Protein AF-A0A2M7AY31-F1 (afdb_monomer_lite)

Organism: NCBI:txid1974809

InterPro domains:
  IPR008921 DNA polymerase III, clamp loader complex, gamma/delta/delta subunit, C-terminal [SSF48019] (2-82)
  IPR048466 DNA polymerase III delta subunit-like, C-terminal domain [PF21694] (2-80)

Foldseek 3Di:
DVLVLLVLLLQLLVCVVVVPDLVCSCVVVVNDNVSSVVSVVVNPVDDNVRSVVVSVVVVVLVVCCVVVVDPPVVSVVVSVVPD

pLDDT: mean 93.59, std 4.87, range [69.12, 98.12]

Secondary structure (DSSP, 8-state):
-HHHHHHHHHHHHHHHHTT--HHHHHHHHT--HHHHHHHHHHGGG--HHHHHHHHHHHHHHHHHHHTTSS-HHHHHHHHHHH-

Structure (mmCIF, N/CA/C/O backbone):
data_AF-A0A2M7AY31-F1
#
_entry.id   AF-A0A2M7AY31-F1
#
loop_
_atom_site.group_PDB
_atom_site.id
_atom_site.type_symbol
_atom_site.label_atom_id
_atom_site.label_alt_id
_atom_site.label_comp_id
_atom_site.label_asym_id
_atom_site.label_entity_id
_atom_site.label_seq_id
_atom_site.pdbx_PDB_ins_code
_atom_site.Cartn_x
_atom_site.Cartn_y
_atom_site.Cartn_z
_atom_site.occupancy
_atom_site.B_iso_or_equiv
_atom_site.auth_seq_id
_atom_site.auth_comp_id
_atom_site.auth_asym_id
_atom_site.auth_atom_id
_atom_site.pdbx_PDB_model_num
ATOM 1 N N . MET A 1 1 ? -4.830 7.839 5.247 1.00 76.19 1 MET A N 1
ATOM 2 C CA . MET A 1 1 ? -3.460 7.867 4.659 1.00 76.19 1 MET A CA 1
ATOM 3 C C . MET A 1 1 ? -2.793 6.488 4.620 1.00 76.19 1 MET A C 1
ATOM 5 O O . MET A 1 1 ? -2.191 6.175 3.601 1.00 76.19 1 MET A O 1
ATOM 9 N N . PHE A 1 2 ? -2.914 5.649 5.659 1.00 85.44 2 PHE A N 1
ATOM 10 C CA . PHE A 1 2 ? -2.316 4.300 5.682 1.00 85.44 2 PHE A CA 1
ATOM 11 C C . PHE A 1 2 ? -2.871 3.356 4.608 1.00 85.44 2 PHE A C 1
ATOM 13 O O . PHE A 1 2 ? -2.093 2.797 3.840 1.00 85.44 2 PHE A O 1
ATOM 20 N N . ILE A 1 3 ? -4.199 3.265 4.466 1.00 90.81 3 ILE A N 1
ATOM 21 C CA . ILE A 1 3 ? -4.850 2.440 3.427 1.00 90.81 3 ILE A CA 1
ATOM 22 C C . ILE A 1 3 ? -4.335 2.779 2.028 1.00 90.81 3 ILE A C 1
ATOM 24 O O . ILE A 1 3 ? -4.120 1.888 1.214 1.00 90.81 3 ILE A O 1
ATOM 28 N N . TYR A 1 4 ? -4.094 4.062 1.743 1.00 92.56 4 TYR A N 1
ATOM 29 C CA . TYR A 1 4 ? -3.548 4.487 0.456 1.00 92.56 4 TYR A CA 1
ATOM 30 C C . TYR A 1 4 ? -2.161 3.884 0.196 1.00 92.56 4 TYR A C 1
ATOM 32 O O . TYR A 1 4 ? -1.901 3.420 -0.910 1.00 92.56 4 TYR A O 1
ATOM 40 N N . GLN A 1 5 ? -1.281 3.845 1.203 1.00 92.50 5 GLN A N 1
ATOM 41 C CA . GLN A 1 5 ? 0.044 3.237 1.043 1.00 92.50 5 GLN A CA 1
ATOM 42 C C . GLN A 1 5 ? -0.041 1.719 0.883 1.00 92.50 5 GLN A C 1
ATOM 44 O O . GLN A 1 5 ? 0.592 1.173 -0.019 1.00 92.50 5 GLN A O 1
ATOM 49 N N . TRP A 1 6 ? -0.883 1.049 1.673 1.00 94.19 6 TRP A N 1
ATOM 50 C CA . TRP A 1 6 ? -1.123 -0.390 1.531 1.00 94.19 6 TRP A CA 1
ATOM 51 C C . TRP A 1 6 ? -1.722 -0.754 0.175 1.00 94.19 6 TRP A C 1
ATOM 53 O O . TRP A 1 6 ? -1.300 -1.730 -0.442 1.00 94.19 6 TRP A O 1
ATOM 63 N N . ARG A 1 7 ? -2.630 0.076 -0.347 1.00 95.50 7 ARG A N 1
ATOM 64 C CA . ARG A 1 7 ? -3.162 -0.070 -1.703 1.00 95.50 7 ARG A CA 1
ATOM 65 C C . ARG A 1 7 ? -2.057 0.021 -2.750 1.00 95.50 7 ARG A C 1
ATOM 67 O O . ARG A 1 7 ? -2.029 -0.805 -3.654 1.00 95.50 7 ARG A O 1
ATOM 74 N N . ASN A 1 8 ? -1.142 0.985 -2.628 1.00 96.56 8 ASN A N 1
ATOM 75 C CA . ASN A 1 8 ? -0.031 1.130 -3.574 1.00 96.56 8 ASN A CA 1
ATOM 76 C C . ASN A 1 8 ? 0.901 -0.089 -3.541 1.00 96.56 8 ASN A C 1
ATOM 78 O O . ASN A 1 8 ? 1.291 -0.578 -4.600 1.00 96.56 8 ASN A O 1
ATOM 82 N N . LEU A 1 9 ? 1.228 -0.595 -2.344 1.00 96.50 9 LEU A N 1
ATOM 83 C CA . LEU A 1 9 ? 2.013 -1.823 -2.179 1.00 96.50 9 LEU A CA 1
ATOM 84 C C . LEU A 1 9 ? 1.319 -3.002 -2.872 1.00 96.50 9 LEU A C 1
ATOM 86 O O . LEU A 1 9 ? 1.919 -3.664 -3.718 1.00 96.50 9 LEU A O 1
ATOM 90 N N . LEU A 1 10 ? 0.037 -3.221 -2.570 1.00 96.69 10 LEU A N 1
ATOM 91 C CA . LEU A 1 10 ? -0.752 -4.311 -3.141 1.00 96.69 10 LEU A CA 1
ATOM 92 C C . LEU A 1 10 ? -0.845 -4.215 -4.673 1.00 96.69 10 LEU A C 1
ATOM 94 O O . LEU A 1 10 ? -0.594 -5.197 -5.370 1.00 96.69 10 LEU A O 1
ATOM 98 N N . GLN A 1 11 ? -1.151 -3.026 -5.197 1.00 97.06 11 GLN A N 1
ATOM 99 C CA . GLN A 1 11 ? -1.284 -2.773 -6.630 1.00 97.06 11 GLN A CA 1
ATOM 100 C C . GLN A 1 11 ? 0.033 -3.020 -7.375 1.00 97.06 11 GLN A C 1
ATOM 102 O O . GLN A 1 11 ? 0.039 -3.683 -8.411 1.00 97.06 11 GLN A O 1
ATOM 107 N N . LEU A 1 12 ? 1.160 -2.516 -6.861 1.00 97.69 12 LEU A N 1
ATOM 108 C CA . LEU A 1 12 ? 2.456 -2.728 -7.506 1.00 97.69 12 LEU A CA 1
ATOM 109 C C . LEU A 1 12 ? 2.923 -4.184 -7.395 1.00 97.69 12 LEU A C 1
ATOM 111 O O . LEU A 1 12 ? 3.465 -4.705 -8.370 1.00 97.69 12 LEU A O 1
ATOM 115 N N . LYS A 1 13 ? 2.661 -4.872 -6.275 1.00 97.19 13 LYS A N 1
ATOM 116 C CA . LYS A 1 13 ? 2.988 -6.300 -6.132 1.00 97.19 13 LYS A CA 1
ATOM 117 C C . LYS A 1 13 ? 2.205 -7.164 -7.119 1.00 97.19 13 LYS A C 1
ATOM 119 O O . LYS A 1 13 ? 2.801 -8.043 -7.735 1.00 97.19 13 LYS A O 1
ATOM 124 N N . ASP A 1 14 ? 0.910 -6.903 -7.305 1.00 96.75 14 ASP A N 1
ATOM 125 C CA . ASP A 1 14 ? 0.081 -7.606 -8.295 1.00 96.75 14 ASP A CA 1
ATOM 126 C C . ASP A 1 14 ? 0.590 -7.375 -9.730 1.00 96.75 14 ASP A C 1
ATOM 128 O O . ASP A 1 14 ? 0.779 -8.335 -10.477 1.00 96.75 14 ASP A O 1
ATOM 132 N N . LEU A 1 15 ? 0.919 -6.131 -10.103 1.00 97.38 15 LEU A N 1
ATOM 133 C CA . LEU A 1 15 ? 1.494 -5.831 -11.423 1.00 97.38 15 LEU A CA 1
ATOM 134 C C . LEU A 1 15 ? 2.833 -6.553 -11.649 1.00 97.38 15 LEU A C 1
ATOM 136 O O . LEU A 1 15 ? 3.057 -7.116 -12.721 1.00 97.38 15 LEU A O 1
ATOM 140 N N . MET A 1 16 ? 3.711 -6.577 -10.643 1.00 95.44 16 MET A N 1
ATOM 141 C CA . MET A 1 16 ? 4.985 -7.301 -10.716 1.00 95.44 16 MET A CA 1
ATOM 142 C C . MET A 1 16 ? 4.779 -8.818 -10.811 1.00 95.44 16 MET A C 1
ATOM 144 O O . MET A 1 16 ? 5.456 -9.472 -11.602 1.00 95.44 16 MET A O 1
ATOM 148 N N . ALA A 1 17 ? 3.814 -9.379 -10.074 1.00 94.62 17 ALA A N 1
ATOM 149 C CA . ALA A 1 17 ? 3.459 -10.798 -10.158 1.00 94.62 17 ALA A CA 1
ATOM 150 C C . ALA A 1 17 ? 2.947 -11.182 -11.558 1.00 94.62 17 ALA A C 1
ATOM 152 O O . ALA A 1 17 ? 3.262 -12.256 -12.067 1.00 94.62 17 ALA A O 1
ATOM 153 N N . ARG A 1 18 ? 2.243 -10.264 -12.234 1.00 96.56 18 ARG A N 1
ATOM 154 C CA . ARG A 1 18 ? 1.823 -10.384 -13.644 1.00 96.56 18 ARG A CA 1
ATOM 155 C C . ARG A 1 18 ? 2.941 -10.080 -14.651 1.00 96.56 18 ARG A C 1
ATOM 157 O O . ARG A 1 18 ? 2.666 -9.936 -15.840 1.00 96.56 18 ARG A O 1
ATOM 164 N N . ARG A 1 19 ? 4.193 -9.975 -14.191 1.00 96.38 19 ARG A N 1
ATOM 165 C CA . ARG A 1 19 ? 5.395 -9.709 -14.998 1.00 96.38 19 ARG A CA 1
ATOM 166 C C . ARG A 1 19 ? 5.349 -8.391 -15.778 1.00 96.38 19 ARG A C 1
ATOM 168 O O . ARG A 1 19 ? 5.965 -8.273 -16.836 1.00 96.38 19 ARG A O 1
ATOM 175 N N . VAL A 1 20 ? 4.647 -7.378 -15.265 1.00 97.44 20 VAL A N 1
ATOM 176 C CA . VAL A 1 20 ? 4.698 -6.030 -15.848 1.00 97.44 20 VAL A CA 1
ATOM 177 C C . VAL A 1 20 ? 6.116 -5.466 -15.672 1.00 97.44 20 VAL A C 1
ATOM 179 O O . VAL A 1 20 ? 6.600 -5.407 -14.539 1.00 97.44 20 VAL A O 1
ATOM 182 N N . PRO A 1 21 ? 6.792 -5.020 -16.749 1.00 97.00 21 PRO A N 1
ATOM 183 C CA . PRO A 1 21 ? 8.137 -4.461 -16.649 1.00 97.00 21 PRO A CA 1
ATOM 184 C C . PRO A 1 21 ? 8.175 -3.212 -15.767 1.00 97.00 21 PRO A C 1
ATOM 186 O O . PRO A 1 21 ? 7.258 -2.389 -15.817 1.00 97.00 21 PRO A O 1
ATOM 189 N N . TYR A 1 22 ? 9.275 -3.013 -15.034 1.00 96.38 22 TYR A N 1
ATOM 190 C CA . TYR A 1 22 ? 9.440 -1.879 -14.114 1.00 96.38 22 TYR A CA 1
ATOM 191 C C . TYR A 1 22 ? 9.142 -0.519 -14.772 1.00 96.38 22 TYR A C 1
ATOM 193 O O . TYR A 1 22 ? 8.393 0.288 -14.224 1.00 96.38 22 TYR A O 1
ATOM 201 N N . GLY A 1 23 ? 9.637 -0.295 -15.997 1.00 96.81 23 GLY A N 1
ATOM 202 C CA . GLY A 1 23 ? 9.403 0.948 -16.747 1.00 96.81 23 GLY A CA 1
ATOM 203 C C . GLY A 1 23 ? 7.933 1.222 -17.097 1.00 96.81 23 GLY A C 1
ATOM 204 O O . GLY A 1 23 ? 7.558 2.368 -17.323 1.00 96.81 23 GLY A O 1
ATOM 2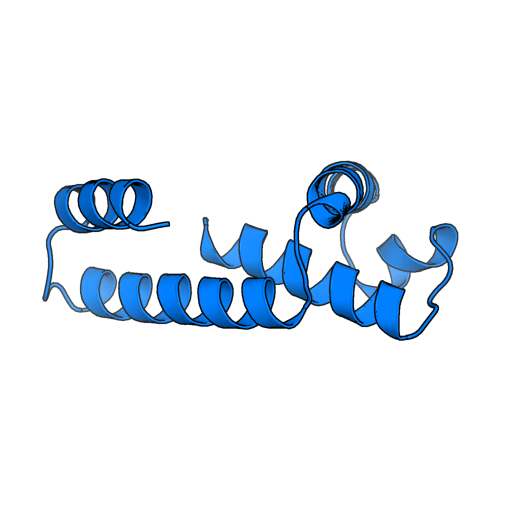05 N N . ALA A 1 24 ? 7.074 0.198 -17.096 1.00 97.75 24 ALA A N 1
ATOM 206 C CA . ALA A 1 24 ? 5.644 0.338 -17.356 1.00 97.75 24 ALA A CA 1
ATOM 207 C C . ALA A 1 24 ? 4.810 0.522 -16.074 1.00 97.75 24 ALA A C 1
ATOM 209 O O . ALA A 1 24 ? 3.628 0.863 -16.170 1.00 97.75 24 ALA A O 1
ATOM 210 N N . LEU A 1 25 ? 5.391 0.324 -14.882 1.00 98.06 25 LEU A N 1
ATOM 211 C CA . LEU A 1 25 ? 4.646 0.325 -13.619 1.00 98.06 25 LEU A CA 1
ATOM 212 C C . LEU A 1 25 ? 3.977 1.668 -13.329 1.00 98.06 25 LEU A C 1
ATOM 214 O O . LEU A 1 25 ? 2.808 1.680 -12.958 1.00 98.06 25 LEU A O 1
ATOM 218 N N . ALA A 1 26 ? 4.661 2.795 -13.546 1.00 98.12 26 ALA A N 1
ATOM 219 C CA . ALA A 1 26 ? 4.082 4.124 -13.318 1.00 98.12 26 ALA A CA 1
ATOM 220 C C . ALA A 1 26 ? 2.836 4.353 -14.184 1.00 98.12 26 ALA A C 1
ATOM 222 O O . ALA A 1 26 ? 1.774 4.703 -13.676 1.00 98.12 26 ALA A O 1
ATOM 223 N N . LYS A 1 27 ? 2.928 4.035 -15.481 1.00 97.75 27 LYS A N 1
ATOM 224 C CA . LYS A 1 27 ? 1.807 4.163 -16.420 1.00 97.75 27 LYS A CA 1
ATOM 225 C C . LYS A 1 27 ? 0.647 3.231 -16.063 1.00 97.75 27 LYS A C 1
ATOM 227 O O . LYS A 1 27 ? -0.503 3.647 -16.104 1.00 97.75 27 LYS A O 1
ATOM 232 N N . ARG A 1 28 ? 0.938 1.972 -15.717 1.00 97.88 28 ARG A N 1
ATOM 233 C CA . ARG A 1 28 ? -0.085 0.957 -15.400 1.00 97.88 28 ARG A CA 1
ATOM 234 C C . ARG A 1 28 ? -0.762 1.182 -14.051 1.00 97.88 28 ARG A C 1
ATOM 236 O O . ARG A 1 28 ? -1.941 0.881 -13.917 1.00 97.88 28 ARG A O 1
ATOM 243 N N . SER A 1 29 ? -0.026 1.689 -13.067 1.00 97.00 29 SER A N 1
ATOM 244 C CA . SER A 1 29 ? -0.563 1.980 -11.733 1.00 97.00 29 SER A CA 1
ATOM 245 C C . SER A 1 29 ? -1.165 3.379 -11.609 1.00 97.00 29 SER A C 1
ATOM 247 O O . SER A 1 29 ? -1.862 3.646 -10.635 1.00 97.00 29 SER A O 1
ATOM 249 N N . MET A 1 30 ? -0.899 4.259 -12.583 1.00 97.31 30 MET A N 1
ATOM 250 C CA . MET A 1 30 ? -1.189 5.698 -12.529 1.00 97.31 30 MET A CA 1
ATOM 251 C C . MET A 1 30 ? -0.523 6.401 -11.332 1.00 97.31 30 MET A C 1
ATOM 253 O O . MET A 1 30 ? -0.939 7.480 -10.917 1.00 97.31 30 MET A O 1
ATOM 257 N N . LEU A 1 31 ? 0.530 5.797 -10.775 1.00 97.50 31 LEU A N 1
ATOM 258 C CA . LEU A 1 31 ? 1.323 6.380 -9.703 1.00 97.50 31 LEU A CA 1
ATOM 259 C C . LEU A 1 31 ? 2.479 7.188 -10.287 1.00 97.50 31 LEU A C 1
ATOM 261 O O . LEU A 1 31 ? 3.129 6.785 -11.254 1.00 97.50 31 LEU A O 1
ATOM 265 N N . HIS A 1 32 ? 2.792 8.310 -9.640 1.00 97.44 32 HIS A N 1
ATOM 266 C CA . HIS A 1 32 ? 3.974 9.092 -9.981 1.00 97.44 32 HIS A CA 1
ATOM 267 C C . HIS A 1 32 ? 5.250 8.227 -9.855 1.00 97.44 32 HIS A C 1
ATOM 269 O O . HIS A 1 32 ? 5.361 7.471 -8.881 1.00 97.44 32 HIS A O 1
ATOM 275 N N . PRO A 1 33 ? 6.249 8.353 -10.754 1.00 97.75 33 PRO A N 1
ATOM 276 C CA . PRO A 1 33 ? 7.460 7.521 -10.734 1.00 97.75 33 PRO A CA 1
ATOM 277 C C . PRO A 1 33 ? 8.192 7.493 -9.385 1.00 97.75 33 PRO A C 1
ATOM 279 O O . PRO A 1 33 ? 8.693 6.453 -8.963 1.00 97.75 33 PRO A O 1
ATOM 282 N N . PHE A 1 34 ? 8.196 8.617 -8.661 1.00 97.62 34 PHE A N 1
ATOM 283 C CA . PHE A 1 34 ? 8.745 8.687 -7.302 1.00 97.62 34 PHE A CA 1
ATOM 284 C C . PHE A 1 34 ? 8.046 7.729 -6.321 1.00 97.62 34 PHE A C 1
ATOM 286 O O . PHE A 1 34 ? 8.712 7.090 -5.507 1.00 97.62 34 PHE A O 1
ATOM 293 N N . VAL A 1 35 ? 6.715 7.613 -6.406 1.00 97.00 35 VAL A N 1
ATOM 294 C CA . VAL A 1 35 ? 5.922 6.703 -5.567 1.00 97.00 35 VAL A CA 1
ATOM 295 C C . VAL A 1 35 ? 6.221 5.258 -5.945 1.00 97.00 35 VAL A C 1
ATOM 297 O O . VAL A 1 35 ? 6.508 4.462 -5.060 1.00 97.00 35 VAL A O 1
ATOM 300 N N . VAL A 1 36 ? 6.262 4.940 -7.243 1.00 98.00 36 VAL A N 1
ATOM 301 C CA . VAL A 1 36 ? 6.634 3.597 -7.717 1.00 98.00 36 VAL A CA 1
ATOM 302 C C . VAL A 1 36 ? 7.994 3.181 -7.171 1.00 98.00 36 VAL A C 1
ATOM 304 O O . VAL A 1 36 ? 8.105 2.113 -6.581 1.00 98.00 36 VAL A O 1
ATOM 307 N N . ARG A 1 37 ? 9.010 4.043 -7.296 1.00 97.38 37 ARG A N 1
ATOM 308 C CA . ARG A 1 37 ? 10.373 3.740 -6.844 1.00 97.38 37 ARG A CA 1
ATOM 309 C C . ARG A 1 37 ? 10.425 3.388 -5.358 1.00 97.38 37 ARG A C 1
ATOM 311 O O . ARG A 1 37 ? 10.973 2.352 -4.998 1.00 97.38 37 ARG A O 1
ATOM 318 N N . LYS A 1 38 ? 9.853 4.236 -4.493 1.00 95.81 38 LYS A N 1
ATOM 319 C CA . LYS A 1 38 ? 9.888 3.996 -3.041 1.00 95.81 38 LYS A CA 1
ATOM 320 C C . LYS A 1 38 ? 9.035 2.795 -2.628 1.00 95.81 38 LYS A C 1
ATOM 322 O O . LYS A 1 38 ? 9.420 2.072 -1.722 1.00 95.81 38 LYS A O 1
ATOM 327 N N . THR A 1 39 ? 7.900 2.572 -3.291 1.00 96.19 39 THR A N 1
ATOM 328 C CA . THR A 1 39 ? 7.005 1.461 -2.964 1.00 96.19 39 THR A CA 1
ATOM 329 C C . THR A 1 39 ? 7.604 0.134 -3.416 1.00 96.19 39 THR A C 1
ATOM 331 O O . THR A 1 39 ? 7.616 -0.800 -2.629 1.00 96.19 39 THR A O 1
ATOM 334 N N . VAL A 1 40 ? 8.179 0.045 -4.622 1.00 96.06 40 VAL A N 1
ATOM 335 C CA . VAL A 1 40 ? 8.863 -1.176 -5.090 1.00 96.06 40 VAL A CA 1
ATOM 336 C C . VAL A 1 40 ? 10.025 -1.554 -4.171 1.00 96.06 40 VAL A C 1
ATOM 338 O O . VAL A 1 40 ? 10.175 -2.731 -3.862 1.00 96.06 40 VAL A O 1
ATOM 341 N N . ALA A 1 41 ? 10.788 -0.577 -3.667 1.00 94.94 41 ALA A N 1
ATOM 342 C CA . ALA A 1 41 ? 11.868 -0.838 -2.712 1.00 94.94 41 ALA A CA 1
ATOM 343 C C . ALA A 1 41 ? 11.382 -1.513 -1.413 1.00 94.94 41 ALA A C 1
ATOM 345 O O . ALA A 1 41 ? 12.130 -2.270 -0.808 1.00 94.94 41 ALA A O 1
ATOM 346 N N . GLN A 1 42 ? 10.129 -1.277 -1.012 1.00 93.25 42 GLN A N 1
ATOM 347 C CA . GLN A 1 42 ? 9.510 -1.883 0.173 1.00 93.25 42 GLN A CA 1
ATOM 348 C C . GLN A 1 42 ? 8.922 -3.278 -0.098 1.00 93.25 42 GLN A C 1
ATOM 350 O O . GLN A 1 42 ? 8.617 -3.997 0.842 1.00 93.25 42 GLN A O 1
ATOM 355 N N . LEU A 1 43 ? 8.730 -3.687 -1.360 1.00 93.81 43 LEU A N 1
ATOM 356 C CA . LEU A 1 43 ? 8.017 -4.930 -1.702 1.00 93.81 43 LEU A CA 1
ATOM 357 C C . LEU A 1 43 ? 8.838 -6.213 -1.536 1.00 93.81 43 LEU A C 1
ATOM 359 O O . LEU A 1 43 ? 8.267 -7.303 -1.682 1.00 93.81 43 LEU A O 1
ATOM 363 N N . ASN A 1 44 ? 10.142 -6.096 -1.283 1.00 83.12 44 ASN A N 1
ATOM 364 C CA . ASN A 1 44 ? 11.040 -7.243 -1.141 1.00 83.12 44 ASN A CA 1
ATOM 365 C C . ASN A 1 44 ? 10.651 -8.126 0.051 1.00 83.12 44 ASN A C 1
ATOM 367 O O . ASN A 1 44 ? 10.717 -9.347 -0.062 1.00 83.12 44 ASN A O 1
ATOM 371 N N . ASP A 1 45 ? 10.129 -7.524 1.120 1.00 81.94 45 ASP A N 1
ATOM 372 C CA . ASP A 1 45 ? 9.854 -8.222 2.381 1.00 81.94 45 ASP A CA 1
ATOM 373 C C . ASP A 1 45 ? 8.420 -8.769 2.484 1.00 81.94 45 ASP A C 1
ATOM 375 O O . ASP A 1 45 ? 8.071 -9.452 3.444 1.00 81.94 45 ASP A O 1
ATOM 379 N N . PHE A 1 46 ? 7.565 -8.498 1.491 1.00 88.56 46 PHE A N 1
ATOM 380 C CA . PHE A 1 46 ? 6.141 -8.832 1.566 1.00 88.56 46 PHE A CA 1
ATOM 381 C C . PHE A 1 46 ? 5.693 -9.793 0.468 1.00 88.56 46 PHE A C 1
ATOM 383 O O . PHE A 1 46 ? 5.892 -9.550 -0.727 1.00 88.56 46 PHE A O 1
ATOM 390 N N . SER A 1 47 ? 4.990 -10.859 0.859 1.00 91.94 47 SER A N 1
ATOM 391 C CA . SER A 1 47 ? 4.221 -11.691 -0.072 1.00 91.94 47 SER A CA 1
ATOM 392 C C . SER A 1 47 ? 2.904 -11.004 -0.459 1.00 91.94 47 SER A C 1
ATOM 394 O O . SER A 1 47 ? 2.398 -10.139 0.258 1.00 91.94 47 SER A O 1
ATOM 396 N N . LEU A 1 48 ? 2.315 -11.393 -1.596 1.00 92.50 48 LEU A N 1
ATOM 397 C CA . LEU A 1 48 ? 1.026 -10.839 -2.031 1.00 92.50 48 LEU A CA 1
ATOM 398 C C . LEU A 1 48 ? -0.093 -11.116 -1.011 1.00 92.50 48 LEU A C 1
ATOM 400 O O . LEU A 1 48 ? -0.950 -10.263 -0.792 1.00 92.50 48 LEU A O 1
ATOM 404 N N . GLU A 1 49 ? -0.075 -12.285 -0.371 1.00 93.06 49 GLU A N 1
ATOM 405 C CA . GLU A 1 49 ? -1.050 -12.660 0.658 1.00 93.06 49 GLU A CA 1
ATOM 406 C C . GLU A 1 49 ? -0.932 -11.786 1.908 1.00 93.06 49 GLU A C 1
ATOM 408 O O . GLU A 1 49 ? -1.943 -11.289 2.406 1.00 93.06 49 GLU A O 1
ATOM 413 N N . VAL A 1 50 ? 0.296 -11.516 2.366 1.00 93.06 50 VAL A N 1
ATOM 414 C CA . VAL A 1 50 ? 0.539 -10.624 3.509 1.00 93.06 50 VAL A CA 1
ATOM 415 C C . VAL A 1 50 ? 0.041 -9.210 3.206 1.00 93.06 50 VAL A C 1
ATOM 417 O O . VAL A 1 50 ? -0.603 -8.595 4.057 1.00 93.06 50 VAL A O 1
ATOM 420 N N . LEU A 1 51 ? 0.264 -8.704 1.988 1.00 94.88 51 LEU A N 1
ATOM 421 C CA . LEU A 1 51 ? -0.248 -7.391 1.580 1.00 94.88 51 LEU A CA 1
ATOM 422 C C . LEU A 1 51 ? -1.781 -7.344 1.565 1.00 94.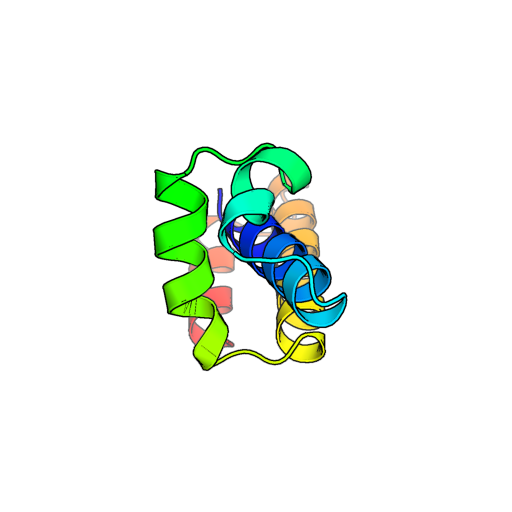88 51 LEU A C 1
ATOM 424 O O . LEU A 1 51 ? -2.353 -6.351 2.008 1.00 94.88 51 LEU A O 1
ATOM 428 N N . LYS A 1 52 ? -2.452 -8.406 1.097 1.00 94.94 52 LYS A N 1
ATOM 429 C CA . LYS A 1 52 ? -3.923 -8.498 1.121 1.00 94.94 52 LYS A CA 1
ATOM 430 C C . LYS A 1 52 ? -4.464 -8.490 2.550 1.00 94.94 52 LYS A C 1
ATOM 432 O O . LYS A 1 52 ? -5.368 -7.713 2.844 1.00 94.94 52 LYS A O 1
ATOM 437 N N . LYS A 1 53 ? -3.882 -9.306 3.438 1.00 94.38 53 LYS A N 1
ATOM 438 C CA . LYS A 1 53 ? -4.279 -9.380 4.852 1.00 94.38 53 LYS A CA 1
ATOM 439 C C . LYS A 1 53 ? -4.142 -8.023 5.542 1.00 94.38 53 LYS A C 1
ATOM 441 O O . LYS A 1 53 ? -5.071 -7.574 6.204 1.00 94.38 53 LYS A O 1
ATOM 446 N N . ASN A 1 54 ? -3.008 -7.352 5.349 1.00 92.94 54 ASN A N 1
ATOM 447 C CA . ASN A 1 54 ? -2.783 -6.033 5.933 1.00 92.94 54 ASN A CA 1
ATOM 448 C C . ASN A 1 54 ? -3.710 -4.971 5.334 1.00 92.94 54 ASN A C 1
ATOM 450 O O . ASN A 1 54 ? -4.261 -4.162 6.072 1.00 92.94 54 ASN A O 1
ATOM 454 N N . TYR A 1 55 ? -3.929 -4.975 4.016 1.00 94.50 55 TYR A N 1
ATOM 455 C CA . TYR A 1 55 ? -4.856 -4.035 3.384 1.00 94.50 55 TYR A CA 1
ATOM 456 C C . TYR A 1 55 ? -6.270 -4.145 3.968 1.00 94.50 55 TYR A C 1
ATOM 458 O O . TYR A 1 55 ? -6.856 -3.115 4.303 1.00 94.50 55 TYR A O 1
ATOM 466 N N . GLN A 1 56 ? -6.772 -5.373 4.157 1.00 94.56 56 GLN A N 1
ATOM 467 C CA . GLN A 1 56 ? -8.069 -5.612 4.791 1.00 94.56 56 GLN A CA 1
ATOM 468 C C . GLN A 1 56 ? -8.090 -5.105 6.237 1.00 94.56 56 GLN A C 1
ATOM 470 O O . GLN A 1 56 ? -8.964 -4.324 6.595 1.00 94.56 56 GLN A O 1
ATOM 475 N N . PHE A 1 57 ? -7.079 -5.456 7.036 1.00 93.88 57 PHE A N 1
ATOM 476 C CA . PHE A 1 57 ? -6.965 -4.999 8.423 1.00 93.88 57 PHE A CA 1
ATOM 477 C C . PHE A 1 57 ? -7.043 -3.469 8.548 1.00 93.88 57 PHE A C 1
ATOM 479 O O . PHE A 1 57 ? -7.817 -2.940 9.345 1.00 93.88 57 PHE A O 1
ATOM 486 N N . TRP A 1 58 ? -6.275 -2.740 7.733 1.00 93.94 58 TRP A N 1
ATOM 487 C CA . TRP A 1 58 ? -6.287 -1.276 7.761 1.00 93.94 58 TRP A CA 1
ATOM 488 C C . TRP A 1 58 ? -7.609 -0.686 7.263 1.00 93.94 58 TRP A C 1
ATOM 490 O O . TRP A 1 58 ? -8.003 0.379 7.739 1.00 93.94 58 TRP A O 1
ATOM 500 N N . GLN A 1 59 ? -8.285 -1.350 6.321 1.00 9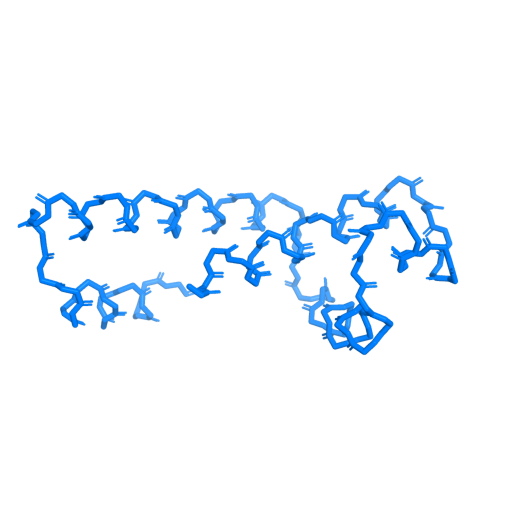4.06 59 GLN A N 1
ATOM 501 C CA . GLN A 1 59 ? -9.612 -0.957 5.852 1.00 94.06 59 GLN A CA 1
ATOM 502 C C . GLN A 1 59 ? -10.665 -1.096 6.955 1.00 94.06 59 GLN A C 1
ATOM 504 O O . GLN A 1 59 ? -11.403 -0.142 7.207 1.00 94.06 59 GLN A O 1
ATOM 509 N N . ASP A 1 60 ? -10.688 -2.236 7.641 1.00 93.62 60 ASP A N 1
ATOM 510 C CA . ASP A 1 60 ? -11.634 -2.514 8.724 1.00 93.62 60 ASP A CA 1
ATOM 511 C C . ASP A 1 60 ? -11.420 -1.555 9.899 1.00 93.62 60 ASP A C 1
ATOM 513 O O . ASP A 1 60 ? -12.371 -0.977 10.427 1.00 93.62 60 ASP A O 1
ATOM 517 N N . LEU A 1 61 ? -10.157 -1.305 10.258 1.00 93.44 61 LEU A N 1
ATOM 518 C CA . LEU A 1 61 ? -9.807 -0.358 11.311 1.00 93.44 61 LEU A CA 1
ATOM 519 C C . LEU A 1 61 ? -10.292 1.061 10.987 1.00 93.44 61 LEU A C 1
ATOM 521 O O . LEU A 1 61 ? -10.855 1.733 11.849 1.00 93.44 61 LEU A O 1
ATOM 525 N N . GLU A 1 62 ? -10.097 1.530 9.750 1.00 92.81 62 GLU A N 1
ATOM 526 C CA . GLU A 1 62 ? -10.555 2.865 9.355 1.00 92.81 62 GLU A CA 1
ATOM 527 C C . GLU A 1 62 ? -12.084 2.974 9.397 1.00 92.81 62 GLU A C 1
ATOM 529 O O . GLU A 1 62 ? -12.596 4.021 9.795 1.00 92.81 62 GLU A O 1
ATOM 534 N N . LEU A 1 63 ? -12.810 1.911 9.037 1.00 93.69 63 LEU A N 1
ATOM 535 C CA . LEU A 1 63 ? -14.270 1.879 9.122 1.00 93.69 63 LEU A CA 1
ATOM 536 C C . LEU A 1 63 ? -14.749 2.029 10.573 1.00 93.69 63 LEU A C 1
ATOM 538 O O . LEU A 1 63 ? -15.584 2.888 10.849 1.00 93.69 63 LEU A O 1
ATOM 542 N N . VAL A 1 64 ? -14.179 1.247 11.494 1.00 94.00 64 VAL A N 1
ATOM 543 C CA . VAL A 1 64 ? -14.527 1.264 12.928 1.00 94.00 64 VAL A CA 1
ATOM 544 C C . VAL A 1 64 ? -14.176 2.606 13.582 1.00 94.00 64 VAL A C 1
ATOM 546 O O . VAL A 1 64 ? -14.937 3.132 14.395 1.00 94.00 64 VAL A O 1
ATOM 549 N N . VAL A 1 65 ? -13.039 3.202 13.211 1.00 94.25 65 VAL A N 1
ATOM 550 C CA . VAL A 1 65 ? -12.650 4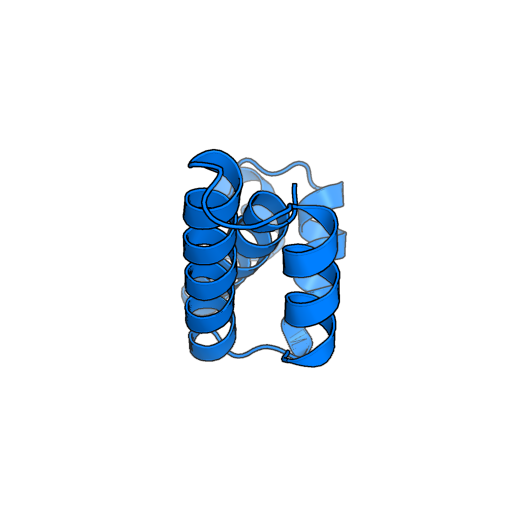.533 13.699 1.00 94.25 65 VAL A CA 1
ATOM 551 C C . VAL A 1 65 ? -13.597 5.609 13.161 1.00 94.25 65 VAL A C 1
ATOM 553 O O . VAL A 1 65 ? -14.068 6.454 13.919 1.00 94.25 65 VAL A O 1
ATOM 556 N N . LYS A 1 66 ? -13.924 5.582 11.861 1.00 92.88 66 LYS A N 1
ATOM 557 C CA . LYS A 1 66 ? -14.825 6.570 11.240 1.00 92.88 66 LYS A CA 1
ATOM 558 C C . LYS A 1 66 ? -16.273 6.442 11.703 1.00 92.88 66 LYS A C 1
ATOM 560 O O . LYS A 1 66 ? -16.992 7.436 11.663 1.00 92.88 66 LYS A O 1
ATOM 565 N N . SER A 1 67 ? -16.699 5.263 12.153 1.00 94.69 67 SER A N 1
ATOM 566 C CA . SER A 1 67 ? -18.021 5.073 12.755 1.00 94.69 67 SER A CA 1
ATOM 567 C C . SER A 1 67 ? -18.104 5.578 14.200 1.00 94.69 67 SER A C 1
ATOM 569 O O . SER A 1 67 ? -19.176 5.518 14.794 1.00 94.69 67 SER A O 1
ATOM 571 N N . GLY A 1 68 ? -16.992 6.038 14.787 1.00 92.69 68 GLY A N 1
ATOM 572 C CA . GLY A 1 68 ? -16.926 6.490 16.178 1.00 92.69 68 GLY A CA 1
ATOM 573 C C . GLY A 1 68 ? -16.961 5.357 17.207 1.00 92.69 68 GLY A C 1
ATOM 574 O O . GLY A 1 68 ? -17.108 5.625 18.394 1.00 92.69 68 GLY A O 1
ATOM 575 N N . ALA A 1 69 ? -16.826 4.097 16.777 1.00 93.50 69 ALA A N 1
ATOM 576 C CA . ALA A 1 69 ? -16.875 2.944 17.677 1.00 93.50 69 ALA A CA 1
ATOM 577 C C . ALA A 1 69 ? -15.588 2.784 18.505 1.00 93.50 69 ALA A C 1
ATOM 579 O O . ALA A 1 69 ? -15.618 2.198 19.584 1.00 93.50 69 ALA A O 1
ATOM 580 N N . VAL A 1 70 ? -14.459 3.303 18.010 1.00 93.62 70 VAL A N 1
ATOM 581 C CA . VAL A 1 70 ? -13.164 3.294 18.703 1.00 93.62 70 VAL A CA 1
ATOM 582 C C . VAL A 1 70 ? -12.471 4.640 18.506 1.00 93.62 70 VAL A C 1
ATOM 584 O O . VA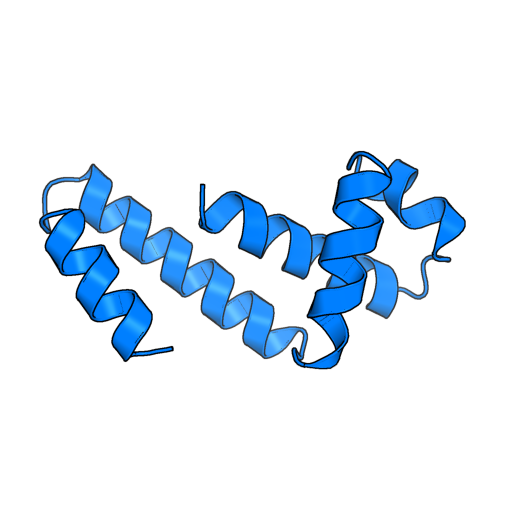L A 1 70 ? -12.506 5.213 17.417 1.00 93.62 70 VAL A O 1
ATOM 587 N N . ASP A 1 71 ? -11.805 5.128 19.554 1.00 95.00 71 ASP A N 1
ATOM 588 C CA . ASP A 1 71 ? -10.949 6.311 19.468 1.00 95.00 71 ASP A CA 1
ATOM 589 C C . ASP A 1 71 ? -9.796 6.105 18.468 1.00 95.00 71 ASP A C 1
ATOM 591 O O . ASP A 1 71 ? -9.089 5.095 18.493 1.00 95.00 71 ASP A O 1
ATOM 595 N N . ALA A 1 72 ? -9.570 7.097 17.605 1.00 92.31 72 ALA A N 1
ATOM 596 C CA . ALA A 1 72 ? -8.594 7.007 16.522 1.00 92.31 72 ALA A CA 1
ATOM 597 C C . ALA A 1 72 ? -7.152 6.823 17.021 1.00 92.31 72 ALA A C 1
ATOM 599 O O . ALA A 1 72 ? -6.369 6.097 16.401 1.00 92.31 72 ALA A O 1
ATOM 600 N N . LYS A 1 73 ? -6.784 7.475 18.133 1.00 93.12 73 LYS A N 1
ATOM 601 C CA . LYS A 1 73 ? -5.429 7.395 18.688 1.00 93.12 73 LYS A CA 1
ATOM 602 C C . LYS A 1 73 ? -5.198 6.020 19.299 1.00 93.12 73 LYS A C 1
ATOM 604 O O . LYS A 1 73 ? -4.181 5.394 19.003 1.00 93.12 73 LYS A O 1
ATOM 609 N N . GLN A 1 74 ? -6.148 5.533 20.094 1.00 93.50 74 GLN A N 1
ATOM 610 C CA . GLN A 1 74 ? -6.066 4.203 20.690 1.00 93.50 74 GLN A CA 1
ATOM 611 C C . GLN A 1 74 ? -6.037 3.104 19.622 1.00 93.50 74 GLN A C 1
ATOM 613 O O . GLN A 1 74 ? -5.205 2.199 19.692 1.00 93.50 74 GLN A O 1
ATOM 618 N N . ALA A 1 75 ? -6.902 3.208 18.609 1.00 92.56 75 ALA A N 1
ATOM 619 C CA . ALA A 1 75 ? -6.939 2.289 17.477 1.00 92.56 75 ALA A CA 1
ATOM 620 C C . ALA A 1 75 ? -5.579 2.201 16.773 1.00 92.56 75 ALA A C 1
ATOM 622 O O . ALA A 1 75 ? -5.089 1.104 16.514 1.00 92.56 75 ALA A O 1
ATOM 623 N N . LEU A 1 76 ? -4.942 3.348 16.509 1.00 91.31 76 LEU A N 1
ATOM 624 C CA . LEU A 1 76 ? -3.637 3.393 15.854 1.00 91.31 76 LEU A CA 1
ATOM 625 C C . LEU A 1 76 ? -2.525 2.773 16.711 1.00 91.31 76 LEU A C 1
ATOM 627 O O . LEU A 1 76 ? -1.721 2.008 16.184 1.00 91.31 76 LEU A O 1
ATOM 631 N N . VAL A 1 77 ? -2.480 3.077 18.013 1.00 93.38 77 VAL A N 1
ATOM 632 C CA . VAL A 1 77 ? -1.481 2.500 18.930 1.00 93.38 77 VAL A CA 1
ATOM 633 C C . VAL A 1 77 ? -1.598 0.978 18.959 1.00 93.38 77 VAL A C 1
ATOM 635 O O . VAL A 1 77 ? -0.603 0.284 18.762 1.00 93.38 77 VAL A O 1
ATOM 638 N N . ASN A 1 78 ? -2.815 0.457 19.124 1.00 91.00 78 ASN A N 1
ATOM 639 C CA . ASN A 1 78 ? -3.055 -0.986 19.143 1.00 91.00 78 ASN A CA 1
ATOM 640 C C . ASN A 1 78 ? -2.674 -1.639 17.810 1.00 91.00 78 ASN A C 1
ATOM 642 O O . ASN A 1 78 ? -2.065 -2.708 17.793 1.00 91.00 78 ASN A O 1
ATOM 646 N N . ALA A 1 79 ? -3.004 -0.987 16.693 1.00 89.75 79 ALA A N 1
ATOM 647 C CA . ALA A 1 79 ? -2.728 -1.506 15.364 1.00 89.75 79 ALA A CA 1
ATOM 648 C C . ALA A 1 79 ? -1.231 -1.697 15.113 1.00 89.75 79 ALA A C 1
ATOM 650 O O . ALA A 1 79 ? -0.836 -2.761 14.655 1.00 89.75 79 ALA A O 1
ATOM 651 N N . VAL A 1 80 ? -0.403 -0.705 15.456 1.00 87.25 80 VAL A N 1
ATOM 652 C CA . VAL A 1 80 ? 1.055 -0.749 15.240 1.00 87.25 80 VAL A CA 1
ATOM 653 C C . VAL A 1 80 ? 1.750 -1.789 16.125 1.00 87.25 80 VAL A C 1
ATOM 655 O O . VAL A 1 80 ? 2.786 -2.309 15.735 1.00 87.25 80 VAL A O 1
ATOM 658 N N . LEU A 1 81 ? 1.188 -2.120 17.290 1.00 87.94 81 LEU A N 1
ATOM 659 C CA . LEU A 1 81 ? 1.738 -3.146 18.186 1.00 87.94 81 LEU A CA 1
ATOM 660 C C . LEU A 1 81 ? 1.384 -4.5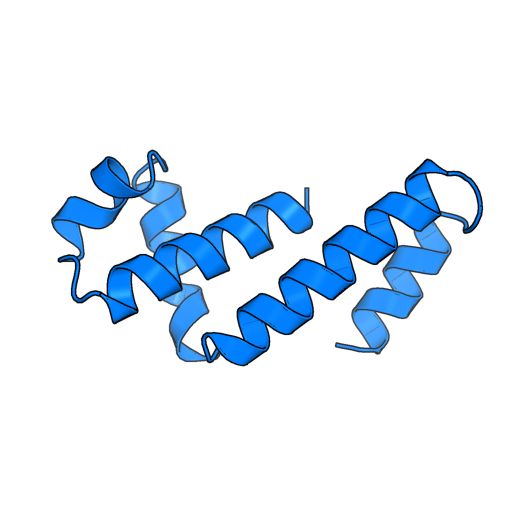85 17.772 1.00 87.94 81 LEU A C 1
ATOM 662 O O . LEU A 1 81 ? 1.932 -5.527 18.338 1.00 87.94 81 LEU A O 1
ATOM 666 N N . THR A 1 82 ? 0.449 -4.761 16.834 1.00 79.88 82 THR A N 1
ATOM 667 C CA . THR A 1 82 ? -0.114 -6.075 16.468 1.00 79.88 82 THR A CA 1
ATOM 668 C C . THR A 1 82 ? 0.416 -6.612 15.130 1.00 79.88 82 THR A C 1
ATOM 670 O O . THR A 1 82 ? 0.294 -7.808 14.858 1.00 79.88 82 THR A O 1
ATOM 673 N N . ILE A 1 83 ? 0.977 -5.741 14.287 1.00 69.12 83 ILE A N 1
ATOM 674 C CA . ILE A 1 83 ? 1.523 -6.052 12.952 1.00 69.12 83 ILE A CA 1
ATOM 675 C C . ILE A 1 83 ? 3.044 -6.155 12.970 1.00 69.12 83 ILE A C 1
ATOM 677 O O . ILE A 1 83 ? 3.550 -6.953 12.151 1.00 69.12 83 ILE A O 1
#

Sequence (83 aa):
MFIYQWRNLLQLKDLMARRVPYGALAKRSMLHPFVVRKTVAQLNDFSLEVLKKNYQFWQDLELVVKSGAVDAKQALVNAVLTI

Radius of gyration: 14.4 Å; chains: 1; bounding box: 30×22×38 Å